Protein AF-A0A3B8UFY0-F1 (afdb_monomer_lite)

Secondary structure (DSSP, 8-state):
--GGGGGPPPPPPPSS--SSTT-S--EEEE-TT-HHHHHHHHHHHGGGT---EEEE---GGG--HHHHHHHSPB--TT---SS--EEESS---STT---EE--GGGTT-B-EETT--HHHHHHHHHHHHHHHHHH--

pLDDT: mean 86.73, std 9.83, range [47.34, 96.75]

Structure (mmCIF, N/CA/C/O backbone):
data_AF-A0A3B8UFY0-F1
#
_entry.id   AF-A0A3B8UFY0-F1
#
loop_
_atom_site.group_PDB
_atom_site.id
_atom_site.type_symbol
_atom_site.label_atom_id
_atom_site.label_alt_id
_atom_site.label_comp_id
_atom_site.label_asym_id
_atom_site.label_entity_id
_atom_site.label_seq_id
_atom_site.pdbx_PDB_ins_code
_atom_site.Cartn_x
_atom_site.Cartn_y
_atom_site.Cartn_z
_atom_site.occupancy
_atom_site.B_iso_or_equiv
_atom_site.auth_seq_id
_atom_site.auth_comp_id
_atom_site.auth_asym_id
_atom_site.auth_atom_id
_atom_site.pdbx_PDB_model_num
ATOM 1 N N . MET A 1 1 ? 0.023 -19.826 -1.818 1.00 47.34 1 MET A N 1
ATOM 2 C CA . MET A 1 1 ? 0.290 -18.504 -1.227 1.00 47.34 1 MET A CA 1
ATOM 3 C C . MET A 1 1 ? 1.009 -17.692 -2.273 1.00 47.34 1 MET A C 1
ATOM 5 O O . MET A 1 1 ? 2.039 -18.138 -2.777 1.00 47.34 1 MET A O 1
ATOM 9 N N . SER A 1 2 ? 0.388 -16.599 -2.696 1.00 60.53 2 SER A N 1
ATOM 10 C CA . SER A 1 2 ? 0.982 -15.662 -3.647 1.00 60.53 2 SER A CA 1
ATOM 11 C C . SER A 1 2 ? 2.283 -15.089 -3.063 1.00 60.53 2 SER A C 1
ATOM 13 O O . SER A 1 2 ? 2.359 -14.872 -1.855 1.00 60.53 2 SER A O 1
ATOM 15 N N . ASN A 1 3 ? 3.307 -14.813 -3.882 1.00 80.94 3 ASN A N 1
ATOM 16 C CA . ASN A 1 3 ? 4.534 -14.157 -3.393 1.00 80.94 3 ASN A CA 1
ATOM 17 C C . ASN A 1 3 ? 4.236 -12.803 -2.722 1.00 80.94 3 ASN A C 1
ATOM 19 O O . ASN A 1 3 ? 4.959 -12.407 -1.813 1.00 80.94 3 ASN A O 1
ATOM 23 N N . ILE A 1 4 ? 3.139 -12.136 -3.103 1.00 88.31 4 ILE A N 1
ATOM 24 C CA . ILE A 1 4 ? 2.771 -10.816 -2.582 1.00 88.31 4 ILE A CA 1
ATOM 25 C C . ILE A 1 4 ? 2.422 -10.823 -1.085 1.00 88.31 4 ILE A C 1
ATOM 27 O O . ILE A 1 4 ? 2.725 -9.858 -0.388 1.00 88.31 4 ILE A O 1
ATOM 31 N N . GLU A 1 5 ? 1.848 -11.918 -0.572 1.00 90.00 5 GLU A N 1
ATOM 32 C CA . GLU A 1 5 ? 1.394 -12.039 0.825 1.00 90.00 5 GLU A CA 1
ATOM 33 C C . GLU A 1 5 ? 2.563 -11.916 1.815 1.00 90.00 5 GLU A C 1
ATOM 35 O O . GLU A 1 5 ? 2.394 -11.455 2.941 1.00 90.00 5 GLU A O 1
ATOM 40 N N . ARG A 1 6 ? 3.783 -12.268 1.383 1.00 91.81 6 ARG A N 1
ATOM 41 C CA . ARG A 1 6 ? 5.011 -12.132 2.186 1.00 91.81 6 ARG A CA 1
ATOM 42 C C . ARG A 1 6 ? 5.368 -10.679 2.490 1.00 91.81 6 ARG A C 1
ATOM 44 O O . ARG A 1 6 ? 6.113 -10.426 3.433 1.00 91.81 6 ARG A O 1
ATOM 51 N N . HIS A 1 7 ? 4.843 -9.745 1.703 1.00 92.88 7 HIS A N 1
ATOM 52 C CA . HIS A 1 7 ? 5.048 -8.311 1.881 1.00 92.88 7 HIS A CA 1
ATOM 53 C C . HIS A 1 7 ? 3.903 -7.649 2.649 1.00 92.88 7 HIS A C 1
ATOM 55 O O . HIS A 1 7 ? 3.915 -6.430 2.825 1.00 92.88 7 HIS A O 1
ATOM 61 N N . PHE A 1 8 ? 2.911 -8.421 3.105 1.00 93.94 8 PHE A N 1
ATOM 62 C CA . PHE A 1 8 ? 1.859 -7.888 3.957 1.00 93.94 8 PHE A CA 1
ATOM 63 C C . PHE A 1 8 ? 2.393 -7.668 5.364 1.00 93.94 8 PHE A C 1
ATOM 65 O O . PHE A 1 8 ? 3.134 -8.481 5.925 1.00 93.94 8 PHE A O 1
ATOM 72 N N . LYS A 1 9 ? 1.996 -6.546 5.956 1.00 92.44 9 LYS A N 1
ATOM 73 C CA . LYS A 1 9 ? 2.338 -6.235 7.336 1.00 92.44 9 LYS A CA 1
ATOM 74 C C . LYS A 1 9 ? 1.261 -6.816 8.235 1.00 92.44 9 LYS A C 1
ATOM 76 O O . LYS A 1 9 ? 0.089 -6.482 8.094 1.00 92.44 9 LYS A O 1
ATOM 81 N N . LYS A 1 10 ? 1.666 -7.673 9.169 1.00 87.81 10 LYS A N 1
ATOM 82 C CA . LYS A 1 10 ? 0.748 -8.189 10.185 1.00 87.81 10 LYS A CA 1
ATOM 83 C C . LYS A 1 10 ? 0.296 -7.054 11.088 1.00 87.81 10 LYS A C 1
ATOM 85 O O . LYS A 1 10 ? 1.113 -6.226 11.497 1.00 87.81 10 LYS A O 1
ATOM 90 N N . ILE A 1 11 ? -0.992 -7.044 11.396 1.00 83.19 11 ILE A N 1
ATOM 91 C CA . ILE A 1 11 ? -1.573 -6.082 12.319 1.00 83.19 11 ILE A CA 1
ATOM 92 C C . ILE A 1 11 ? -1.609 -6.735 13.694 1.00 83.19 11 ILE A C 1
ATOM 94 O O . ILE A 1 11 ? -1.922 -7.917 13.839 1.00 83.19 11 ILE A O 1
ATOM 98 N N . GLU A 1 12 ? -1.212 -5.989 14.720 1.00 75.62 12 GLU A N 1
ATOM 99 C CA . GLU A 1 12 ? -1.416 -6.452 16.086 1.00 75.62 12 GLU A CA 1
ATOM 100 C C . GLU A 1 12 ? -2.921 -6.542 16.344 1.00 75.62 12 GLU A C 1
ATOM 102 O O . GLU A 1 12 ? -3.662 -5.598 16.049 1.00 75.62 12 GLU A O 1
ATOM 107 N N . LYS A 1 13 ? -3.368 -7.696 16.857 1.00 68.62 13 LYS A N 1
ATOM 108 C CA . LYS A 1 13 ? -4.791 -7.971 17.069 1.00 68.62 13 LYS A CA 1
ATOM 109 C C . LYS A 1 13 ? -5.421 -6.895 17.946 1.00 68.62 13 LYS A C 1
ATOM 111 O O . LYS A 1 13 ? -4.934 -6.606 19.043 1.00 68.62 13 LYS A O 1
ATOM 116 N N . GLN A 1 14 ? -6.543 -6.358 17.478 1.00 64.50 14 GLN A N 1
ATOM 117 C CA . GLN A 1 14 ? -7.388 -5.485 18.275 1.00 64.50 14 GLN A CA 1
ATOM 118 C C . GLN A 1 14 ? -7.941 -6.250 19.485 1.00 64.50 14 GLN A C 1
ATOM 120 O O . GLN A 1 14 ? -8.261 -7.437 19.404 1.00 64.50 14 GLN A O 1
ATOM 125 N N . LYS A 1 15 ? -8.070 -5.556 20.619 1.00 60.44 15 LYS A N 1
ATOM 126 C CA . LYS A 1 15 ? -8.787 -6.076 21.793 1.00 60.44 15 LYS A CA 1
ATOM 127 C C . LYS A 1 15 ? -10.282 -5.741 21.771 1.00 60.44 15 LYS A C 1
ATOM 129 O O . LYS A 1 15 ? -11.036 -6.376 22.498 1.00 60.44 15 LYS A O 1
ATOM 134 N N . GLU A 1 16 ? -10.710 -4.769 20.963 1.00 67.94 16 GLU A N 1
ATOM 135 C CA . GLU A 1 16 ? -12.057 -4.187 21.017 1.00 67.94 16 GLU A CA 1
ATOM 136 C C . GLU A 1 16 ? -12.651 -4.033 19.613 1.00 67.94 16 GLU A C 1
ATOM 138 O O . GLU A 1 16 ? -11.958 -3.588 18.703 1.00 67.94 16 GLU A O 1
ATOM 143 N N . ARG A 1 17 ? -13.928 -4.407 19.448 1.00 72.25 17 ARG A N 1
ATOM 144 C CA . ARG A 1 17 ? -14.685 -4.269 18.192 1.00 72.25 17 ARG A CA 1
ATOM 145 C C . ARG A 1 17 ? -15.259 -2.860 18.039 1.00 72.25 17 ARG A C 1
ATOM 147 O O . ARG A 1 17 ? -15.482 -2.163 19.028 1.00 72.25 17 ARG A O 1
ATOM 154 N N . SER A 1 18 ? -15.552 -2.475 16.798 1.00 80.88 18 SER A N 1
ATOM 155 C CA . SER A 1 18 ? -16.271 -1.235 16.492 1.00 80.88 18 SER A CA 1
ATOM 156 C C . SER A 1 18 ? -17.642 -1.180 17.185 1.00 80.88 18 SER A C 1
ATOM 158 O O . SER A 1 18 ? -18.346 -2.181 17.316 1.00 80.88 18 SER A O 1
ATOM 160 N N . THR A 1 19 ? -18.027 0.021 17.621 1.00 82.56 19 THR A N 1
ATOM 161 C CA . THR A 1 19 ? -19.333 0.321 18.229 1.00 82.56 19 THR A CA 1
ATOM 162 C C . THR A 1 19 ? -20.401 0.691 17.193 1.00 82.56 19 THR A C 1
ATOM 164 O O . THR A 1 19 ? -21.568 0.860 17.547 1.00 82.56 19 THR A O 1
ATOM 167 N N . ILE A 1 20 ? -20.025 0.820 15.914 1.00 88.44 20 ILE A N 1
ATOM 168 C CA . ILE A 1 20 ? -20.928 1.202 14.824 1.00 88.44 20 ILE A CA 1
ATOM 169 C C . ILE A 1 20 ? -21.633 -0.045 14.261 1.00 88.44 20 ILE A C 1
ATOM 171 O O . ILE A 1 20 ? -20.951 -0.981 13.839 1.00 88.44 20 ILE A O 1
ATOM 175 N N . PRO A 1 21 ? -22.980 -0.069 14.184 1.00 89.62 21 PRO A N 1
ATOM 176 C CA . PRO A 1 21 ? -23.715 -1.190 13.600 1.00 89.62 21 PRO A CA 1
ATOM 177 C C . PRO A 1 21 ? -23.296 -1.486 12.154 1.00 89.62 21 PRO A C 1
ATOM 179 O O . PRO A 1 21 ? -23.287 -0.592 11.310 1.00 89.62 21 PRO A O 1
ATOM 182 N N . GLY A 1 22 ? -22.989 -2.753 11.864 1.00 89.81 22 GLY A N 1
ATOM 183 C CA . GLY A 1 22 ? -22.588 -3.206 10.526 1.00 89.81 22 GLY A CA 1
ATOM 184 C C . GLY A 1 22 ? -21.141 -2.882 10.139 1.00 89.81 22 GLY A C 1
ATOM 185 O O . GLY A 1 22 ? -20.771 -3.086 8.988 1.00 89.81 22 GLY A O 1
ATOM 186 N N . VAL A 1 23 ? -20.331 -2.382 11.075 1.00 89.12 23 VAL A N 1
ATOM 187 C CA . VAL A 1 23 ? -18.896 -2.152 10.884 1.00 89.12 23 VAL A CA 1
ATOM 188 C C . VAL A 1 23 ? -18.146 -2.984 11.911 1.00 89.12 23 VAL A C 1
ATOM 190 O O . VAL A 1 23 ? -18.290 -2.735 13.105 1.00 89.12 23 VAL A O 1
ATOM 193 N N . ASP A 1 24 ? -17.332 -3.936 11.461 1.00 85.56 24 ASP A N 1
ATOM 194 C CA . ASP A 1 24 ? -16.554 -4.802 12.356 1.00 85.56 24 ASP A CA 1
ATOM 195 C C . ASP A 1 24 ? -15.314 -4.086 12.910 1.00 85.56 24 ASP A C 1
ATOM 197 O O . ASP A 1 24 ? -15.054 -4.101 14.117 1.00 85.56 24 ASP A O 1
ATOM 201 N N . CYS A 1 25 ? -14.583 -3.393 12.031 1.00 87.12 25 CYS A N 1
ATOM 202 C CA . CYS A 1 25 ? -13.363 -2.665 12.359 1.00 87.12 25 CYS A CA 1
ATOM 203 C C . CYS A 1 25 ? -13.221 -1.394 11.504 1.00 87.12 25 CYS A C 1
ATOM 205 O O . CYS A 1 25 ? -13.713 -1.314 10.378 1.00 87.12 25 CYS A O 1
ATOM 207 N N . ILE A 1 26 ? -12.522 -0.395 12.044 1.00 90.56 26 ILE A N 1
ATOM 208 C CA . ILE A 1 26 ? -12.143 0.835 11.344 1.00 90.56 26 ILE A CA 1
ATOM 209 C C . ILE A 1 26 ? -10.622 0.929 11.385 1.00 90.56 26 ILE A C 1
ATOM 211 O O . ILE A 1 26 ? -10.053 1.122 12.457 1.00 90.56 26 ILE A O 1
ATOM 215 N N . TYR A 1 27 ? -9.964 0.837 10.231 1.00 92.19 27 TYR A N 1
ATOM 216 C CA . TYR A 1 27 ? -8.511 0.984 10.135 1.00 92.19 27 TYR A CA 1
ATOM 217 C C . TYR A 1 27 ? -8.122 2.432 9.846 1.00 92.19 27 TYR A C 1
ATOM 219 O O . TYR A 1 27 ? -8.627 3.054 8.912 1.00 92.19 27 TYR A O 1
ATOM 227 N N . LEU A 1 28 ? -7.161 2.951 10.608 1.00 93.38 28 LEU A N 1
ATOM 228 C CA . LEU A 1 28 ? -6.483 4.207 10.313 1.00 93.38 28 LEU A CA 1
ATOM 229 C C . LEU A 1 28 ? -5.092 3.903 9.754 1.00 93.38 28 LEU A C 1
ATOM 231 O O . LEU A 1 28 ? -4.132 3.707 10.503 1.00 93.38 28 LEU A O 1
ATOM 235 N N . ILE A 1 29 ? -5.008 3.853 8.424 1.00 94.50 29 ILE A N 1
ATOM 236 C CA . ILE A 1 29 ? -3.765 3.645 7.674 1.00 94.50 29 ILE A CA 1
ATOM 237 C C . ILE A 1 29 ? -3.002 4.969 7.625 1.00 94.50 29 ILE A C 1
ATOM 239 O O . ILE A 1 29 ? -3.443 5.922 6.983 1.00 94.50 29 ILE A O 1
ATOM 243 N N . ASN A 1 30 ? -1.844 5.037 8.278 1.00 92.75 30 ASN A N 1
ATOM 244 C CA . ASN A 1 30 ? -0.988 6.221 8.235 1.00 92.75 30 ASN A CA 1
ATOM 245 C C . ASN A 1 30 ? 0.492 5.845 8.248 1.00 92.75 30 ASN A C 1
ATOM 247 O O . ASN A 1 30 ? 0.885 4.845 8.845 1.00 92.75 30 ASN A O 1
ATOM 251 N N . LEU A 1 31 ? 1.317 6.674 7.613 1.00 89.50 31 LEU A N 1
ATOM 252 C CA . LEU A 1 31 ? 2.767 6.520 7.642 1.00 89.50 31 LEU A CA 1
ATOM 253 C C . LEU A 1 31 ? 3.324 6.934 9.009 1.00 89.50 31 LEU A C 1
ATOM 255 O O . LEU A 1 31 ? 2.929 7.963 9.558 1.00 89.50 31 LEU A O 1
ATOM 259 N N . ASP A 1 32 ? 4.275 6.163 9.539 1.00 91.31 32 ASP A N 1
ATOM 260 C CA . ASP A 1 32 ? 4.942 6.481 10.813 1.00 91.31 32 ASP A CA 1
ATOM 261 C C . ASP A 1 32 ? 5.661 7.843 10.762 1.00 91.31 32 ASP A C 1
ATOM 263 O O . ASP A 1 32 ? 5.707 8.566 11.752 1.00 91.31 32 ASP A O 1
ATOM 267 N N . GLU A 1 33 ? 6.137 8.230 9.578 1.00 88.88 33 GLU A N 1
ATOM 268 C CA . GLU A 1 33 ? 6.786 9.515 9.282 1.00 88.88 33 GLU A CA 1
ATOM 269 C C . GLU A 1 33 ? 5.832 10.727 9.239 1.00 88.88 33 GLU A C 1
ATOM 271 O O . GLU A 1 33 ? 6.294 11.851 9.059 1.00 88.88 33 GLU A O 1
ATOM 276 N N . ARG A 1 34 ? 4.514 10.534 9.412 1.00 91.56 34 ARG A N 1
ATOM 277 C CA . ARG A 1 34 ? 3.514 11.623 9.461 1.00 91.56 34 ARG A CA 1
ATOM 278 C C . ARG A 1 34 ? 2.707 11.608 10.769 1.00 91.56 34 ARG A C 1
ATOM 280 O O . ARG A 1 34 ? 1.482 11.416 10.729 1.00 91.56 34 ARG A O 1
ATOM 287 N N . PRO A 1 35 ? 3.356 11.738 11.943 1.00 94.12 35 PRO A N 1
ATOM 288 C CA . PRO A 1 35 ? 2.689 11.644 13.244 1.00 94.12 35 PRO A CA 1
ATOM 289 C C . PRO A 1 35 ? 1.642 12.745 13.471 1.00 94.12 35 PRO A C 1
ATOM 291 O O . PRO A 1 35 ? 0.644 12.520 14.153 1.00 94.12 35 PRO A O 1
ATOM 294 N N . GLU A 1 36 ? 1.813 13.914 12.859 1.00 96.75 36 GLU A N 1
ATOM 295 C CA . GLU A 1 36 ? 0.860 15.021 12.911 1.00 96.75 36 GLU A CA 1
ATOM 296 C C . GLU A 1 36 ? -0.465 14.679 12.217 1.00 96.75 36 GLU A C 1
ATOM 298 O O . GLU A 1 36 ? -1.535 15.043 12.703 1.00 96.75 36 GLU A O 1
ATOM 303 N N . LYS A 1 37 ? -0.422 13.924 11.109 1.00 94.81 37 LYS A N 1
ATOM 304 C CA . LYS A 1 37 ? -1.638 13.463 10.419 1.00 94.81 37 LYS A CA 1
ATOM 305 C C . LYS A 1 37 ? -2.397 12.452 11.264 1.00 94.81 37 LYS A C 1
ATOM 307 O O . LYS A 1 37 ? -3.614 12.556 11.363 1.00 94.81 37 LYS A O 1
ATOM 312 N N . LEU A 1 38 ? -1.677 11.539 11.917 1.00 94.69 38 LEU A N 1
ATOM 313 C CA . LEU A 1 38 ? -2.266 10.594 12.862 1.00 94.69 38 LEU A CA 1
ATOM 314 C C . LEU A 1 38 ? -2.988 11.323 13.999 1.00 94.69 38 LEU A C 1
ATOM 316 O O . LEU A 1 38 ? -4.150 11.022 14.263 1.00 94.69 38 LEU A O 1
ATOM 320 N N . ALA A 1 39 ? -2.319 12.284 14.643 1.00 95.31 39 ALA A N 1
ATOM 321 C CA . ALA A 1 39 ? -2.898 13.051 15.743 1.00 95.31 39 ALA A CA 1
ATOM 322 C C . ALA A 1 39 ? -4.183 13.775 15.312 1.00 95.31 39 ALA A C 1
ATOM 324 O O . ALA A 1 39 ? -5.221 13.611 15.951 1.00 95.31 39 ALA A O 1
ATOM 325 N N . ASN A 1 40 ? -4.139 14.474 14.174 1.00 96.75 40 ASN A N 1
ATOM 326 C CA . ASN A 1 40 ? -5.297 15.187 13.635 1.00 96.75 40 ASN A CA 1
ATOM 327 C C . ASN A 1 40 ? -6.462 14.239 13.302 1.00 96.75 40 ASN A C 1
ATOM 329 O O . ASN A 1 40 ? -7.613 14.553 13.594 1.00 96.75 40 ASN A O 1
ATOM 333 N N . SER A 1 41 ? -6.188 13.070 12.713 1.00 95.62 41 SER A N 1
ATOM 334 C CA . SER A 1 41 ? -7.228 12.078 12.417 1.00 95.62 41 SER A CA 1
ATOM 335 C C . SER A 1 41 ? -7.883 11.530 13.686 1.00 95.62 41 SER A C 1
ATOM 337 O O . SER A 1 41 ? -9.103 11.398 13.731 1.00 95.62 41 SER A O 1
ATOM 339 N N . LEU A 1 42 ? -7.105 11.246 14.735 1.00 94.62 42 LEU A N 1
ATOM 340 C CA . LEU A 1 42 ? -7.649 10.782 16.016 1.00 94.62 42 LEU A CA 1
ATOM 341 C C . LEU A 1 42 ? -8.496 11.863 16.701 1.00 94.62 42 LEU A C 1
ATOM 343 O O . LEU A 1 42 ? -9.564 11.560 17.232 1.00 94.62 42 LEU A O 1
ATOM 347 N N . GLU A 1 43 ? -8.061 13.124 16.651 1.00 96.69 43 GLU A N 1
ATOM 348 C CA . GLU A 1 43 ? -8.827 14.256 17.182 1.00 96.69 43 GLU A CA 1
ATOM 349 C C . GLU A 1 43 ? -10.180 14.411 16.473 1.00 96.69 43 GLU A C 1
ATOM 351 O O . GLU A 1 43 ? -11.197 14.612 17.133 1.00 96.69 43 GLU A O 1
ATOM 356 N N . GLN A 1 44 ? -10.217 14.235 15.149 1.00 95.88 44 GLN A N 1
ATOM 357 C CA . GLN A 1 44 ? -11.447 14.318 14.355 1.00 95.88 44 GLN A CA 1
ATOM 358 C C . GLN A 1 44 ? -12.418 13.155 14.597 1.00 95.88 44 GLN A C 1
ATOM 360 O O . GLN A 1 44 ? -13.627 13.337 14.473 1.00 95.88 44 GLN A O 1
ATOM 365 N N . LEU A 1 45 ? -11.916 11.967 14.943 1.00 93.25 45 LEU A N 1
ATOM 366 C CA . LEU A 1 45 ? -12.743 10.782 15.205 1.00 93.25 45 LEU A CA 1
ATOM 367 C C . LEU A 1 45 ? -13.306 10.749 16.633 1.00 93.25 45 LEU A C 1
ATOM 369 O O . LEU A 1 45 ? -14.378 10.185 16.866 1.00 93.25 45 LEU A O 1
ATOM 373 N N . LYS A 1 46 ? -12.624 11.402 17.582 1.00 92.81 46 LYS A N 1
ATOM 374 C CA . LYS A 1 46 ? -12.984 11.416 19.007 1.00 92.81 46 LYS A CA 1
ATOM 375 C C . LYS A 1 46 ? -14.437 11.839 19.297 1.00 92.81 46 LYS A C 1
ATOM 377 O O . LYS A 1 46 ? -15.068 11.153 20.102 1.00 92.81 46 LYS A O 1
ATOM 382 N N . PRO A 1 47 ? -15.016 12.891 18.676 1.00 94.81 47 PRO A N 1
ATOM 383 C CA . PRO A 1 47 ? -16.404 13.293 18.933 1.00 94.81 47 PRO A CA 1
ATOM 384 C C . PRO A 1 47 ? -17.442 12.222 18.581 1.00 94.81 47 PRO A C 1
ATOM 386 O O . PRO A 1 47 ? -18.549 12.251 19.109 1.00 94.81 47 PRO A O 1
ATOM 389 N N . PHE A 1 48 ? -17.086 11.273 17.713 1.00 91.00 48 PHE A N 1
ATOM 390 C CA . PHE A 1 48 ? -17.959 10.183 17.281 1.00 91.00 48 PHE A CA 1
ATOM 391 C C . PHE A 1 48 ? -17.782 8.906 18.116 1.00 91.00 48 PHE A C 1
ATOM 393 O O . PHE A 1 48 ? -18.413 7.896 17.818 1.00 91.00 48 PHE A O 1
ATOM 400 N N . GLY A 1 49 ? -16.913 8.919 19.136 1.00 89.62 49 GLY A N 1
ATOM 401 C CA . GLY A 1 49 ? -16.594 7.724 19.924 1.00 89.62 49 GLY A CA 1
ATOM 402 C C . GLY A 1 49 ? -15.910 6.623 19.107 1.00 89.62 49 GLY A C 1
ATOM 403 O O . GLY A 1 49 ? -15.971 5.455 19.483 1.00 89.62 49 GLY A O 1
ATOM 404 N N . ILE A 1 50 ? -15.289 6.983 17.977 1.00 89.94 50 ILE A N 1
ATOM 405 C CA . ILE A 1 50 ? -14.604 6.046 17.087 1.00 89.94 50 ILE A CA 1
ATOM 406 C C . ILE A 1 50 ? -13.153 5.893 17.538 1.00 89.94 50 ILE A C 1
ATOM 408 O O . ILE A 1 50 ? -12.375 6.848 17.490 1.00 89.94 50 ILE A O 1
ATOM 412 N N . THR A 1 51 ? -12.777 4.668 17.899 1.00 89.81 51 THR A N 1
ATOM 413 C CA . THR A 1 51 ? -11.393 4.284 18.199 1.00 89.81 51 THR A CA 1
ATOM 414 C C . THR A 1 51 ? -10.875 3.394 17.069 1.00 89.81 51 THR A C 1
ATOM 416 O O . THR A 1 51 ? -11.137 2.189 17.077 1.00 89.81 51 THR A O 1
ATOM 419 N N . PRO A 1 52 ? -10.182 3.951 16.059 1.00 90.94 52 PRO A N 1
ATOM 420 C CA . PRO A 1 52 ? -9.717 3.156 14.932 1.00 90.94 52 PRO A CA 1
ATOM 421 C C . PRO A 1 52 ? -8.508 2.287 15.311 1.00 90.94 52 PRO A C 1
ATOM 423 O O . PRO A 1 52 ? -7.679 2.664 16.144 1.00 90.94 52 PRO A O 1
ATOM 426 N N . GLN A 1 53 ? -8.347 1.153 14.632 1.00 90.62 53 GLN A N 1
ATOM 427 C CA . GLN A 1 53 ? -7.119 0.370 14.652 1.00 90.62 53 GLN A CA 1
ATOM 428 C C . GLN A 1 53 ? -6.054 1.092 13.832 1.00 90.62 53 GLN A C 1
ATOM 430 O 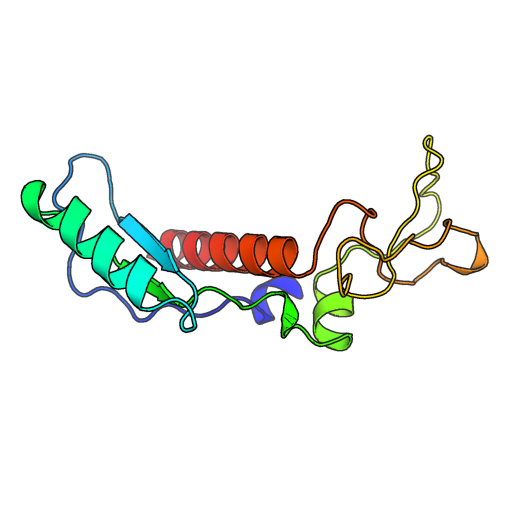O . GLN A 1 53 ? -6.164 1.230 12.612 1.00 90.62 53 GLN A O 1
ATOM 435 N N . ARG A 1 54 ? -5.000 1.566 14.494 1.00 90.69 54 ARG A N 1
ATOM 436 C CA . ARG A 1 54 ? -3.865 2.167 13.796 1.00 90.69 54 ARG A CA 1
ATOM 437 C C . ARG A 1 54 ? -3.139 1.094 12.989 1.00 90.69 54 ARG A C 1
ATOM 439 O O . ARG A 1 54 ? -2.616 0.142 13.562 1.00 90.69 54 ARG A O 1
ATOM 446 N N . PHE A 1 55 ? -3.021 1.311 11.684 1.00 92.81 55 PHE A N 1
ATOM 447 C CA . PHE A 1 55 ? -2.169 0.513 10.816 1.00 92.81 55 PHE A CA 1
ATOM 448 C C . PHE A 1 55 ? -0.980 1.358 10.329 1.00 92.81 55 PHE A C 1
ATOM 450 O O . PHE A 1 55 ? -1.180 2.342 9.608 1.00 92.81 55 PHE A O 1
ATOM 457 N N . PRO A 1 56 ? 0.263 1.005 10.705 1.00 92.88 56 PRO A N 1
ATOM 458 C CA . PRO A 1 56 ? 1.453 1.692 10.219 1.00 92.88 56 PRO A CA 1
ATOM 459 C C . PRO A 1 56 ? 1.708 1.324 8.752 1.00 92.88 56 PRO A C 1
ATOM 461 O O . PRO A 1 56 ? 2.220 0.237 8.460 1.00 92.88 56 PRO A O 1
ATOM 464 N N . ALA A 1 57 ? 1.345 2.238 7.852 1.00 94.94 57 ALA A N 1
ATOM 465 C CA . ALA A 1 57 ? 1.380 2.064 6.406 1.00 94.94 57 ALA A CA 1
ATOM 466 C C . ALA A 1 57 ? 2.764 1.636 5.897 1.00 94.94 57 ALA A C 1
ATOM 468 O O . ALA A 1 57 ? 3.805 2.017 6.436 1.00 94.94 57 ALA A O 1
ATOM 469 N N . ILE A 1 58 ? 2.770 0.855 4.821 1.00 95.00 58 ILE A N 1
ATOM 470 C CA . ILE A 1 58 ? 3.989 0.427 4.138 1.00 95.00 58 ILE A CA 1
ATOM 471 C C . ILE A 1 58 ? 4.530 1.609 3.329 1.00 95.00 58 ILE A C 1
ATOM 473 O O . ILE A 1 58 ? 3.869 2.120 2.421 1.00 95.00 58 ILE A O 1
ATOM 477 N N . TYR A 1 59 ? 5.751 2.038 3.653 1.00 93.25 59 TYR A N 1
ATOM 478 C CA . TYR A 1 59 ? 6.425 3.126 2.953 1.00 93.25 59 TYR A CA 1
ATOM 479 C C . TYR A 1 59 ? 6.928 2.656 1.587 1.00 93.25 59 TYR A C 1
ATOM 481 O O . TYR A 1 59 ? 7.978 2.029 1.464 1.00 93.25 59 TYR A O 1
ATOM 489 N N . GLY A 1 60 ? 6.156 2.963 0.546 1.00 91.81 60 GLY A N 1
ATOM 490 C CA . GLY A 1 60 ? 6.406 2.472 -0.806 1.00 91.81 60 GLY A CA 1
ATOM 491 C C . GLY A 1 60 ? 7.754 2.883 -1.406 1.00 91.81 60 GLY A C 1
ATOM 492 O O . GLY A 1 60 ? 8.364 2.101 -2.127 1.00 91.81 60 GLY A O 1
ATOM 493 N N . TRP A 1 61 ? 8.266 4.067 -1.063 1.00 90.44 61 TRP A N 1
ATOM 494 C CA . TRP A 1 61 ? 9.592 4.531 -1.498 1.00 90.44 61 TRP A CA 1
ATOM 495 C C . TRP A 1 61 ? 10.754 3.803 -0.806 1.00 90.44 61 TRP A C 1
ATOM 497 O O . TRP A 1 61 ? 11.894 3.932 -1.237 1.00 90.44 61 TRP A O 1
ATOM 507 N N . GLY A 1 62 ? 10.473 3.041 0.255 1.00 90.06 62 GLY A N 1
ATOM 508 C CA . GLY A 1 62 ? 11.433 2.162 0.923 1.00 90.06 62 GLY A CA 1
ATOM 509 C C . GLY A 1 62 ? 11.433 0.725 0.394 1.00 90.06 62 GLY A C 1
ATOM 510 O O . GLY A 1 62 ? 12.138 -0.113 0.950 1.00 90.06 62 GLY A O 1
ATOM 511 N N . LEU A 1 63 ? 10.639 0.406 -0.637 1.00 90.81 63 LEU A N 1
ATOM 512 C CA . LEU A 1 63 ? 10.628 -0.929 -1.239 1.00 90.81 63 LEU A CA 1
ATOM 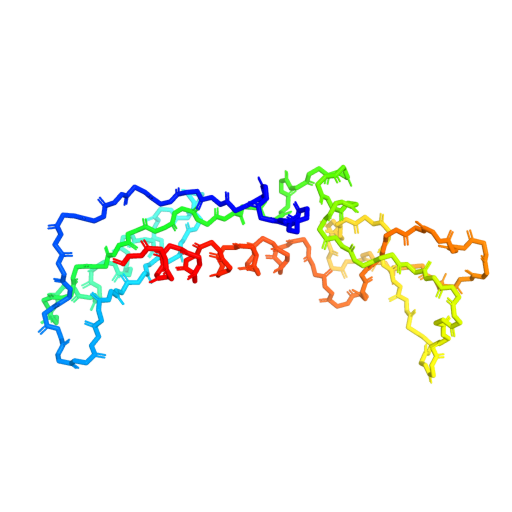513 C C . LEU A 1 63 ? 11.936 -1.191 -1.991 1.00 90.81 63 LEU A C 1
ATOM 515 O O . LEU A 1 63 ? 12.360 -0.385 -2.819 1.00 90.81 63 LEU A O 1
ATOM 519 N N . THR A 1 64 ? 12.548 -2.348 -1.738 1.00 92.19 64 THR A N 1
ATOM 520 C CA . THR A 1 64 ? 13.731 -2.781 -2.487 1.00 92.19 64 THR A CA 1
ATOM 521 C C . THR A 1 64 ? 13.353 -3.245 -3.895 1.00 92.19 64 THR A C 1
ATOM 523 O O . THR A 1 64 ? 12.187 -3.532 -4.191 1.00 92.19 64 THR A O 1
ATOM 526 N N . GLN A 1 65 ? 14.348 -3.354 -4.777 1.00 91.38 65 GLN A N 1
ATOM 527 C CA . GLN A 1 65 ? 14.133 -3.871 -6.127 1.00 91.38 65 GLN A CA 1
ATOM 528 C C . GLN A 1 65 ? 13.675 -5.339 -6.107 1.00 91.38 65 GLN A C 1
ATOM 530 O O . GLN A 1 65 ? 12.864 -5.741 -6.938 1.00 91.38 65 GLN A O 1
ATOM 535 N N . GLU A 1 66 ? 14.157 -6.136 -5.153 1.00 92.44 66 GLU A N 1
ATOM 536 C CA . GLU A 1 66 ? 13.743 -7.527 -4.956 1.00 92.44 66 GLU A CA 1
ATOM 537 C C . GLU A 1 66 ? 12.257 -7.594 -4.604 1.00 92.44 66 GLU A C 1
ATOM 539 O O . GLU A 1 66 ? 11.507 -8.278 -5.296 1.00 92.44 66 GLU A O 1
ATOM 544 N N . ALA A 1 67 ? 11.815 -6.805 -3.618 1.00 92.31 67 ALA A N 1
ATOM 545 C CA . ALA A 1 67 ? 10.406 -6.735 -3.244 1.00 92.31 67 ALA A CA 1
ATOM 546 C C . ALA A 1 67 ? 9.535 -6.272 -4.421 1.00 92.31 67 ALA A C 1
ATOM 548 O O . ALA A 1 67 ? 8.498 -6.869 -4.696 1.00 92.31 67 ALA A O 1
ATOM 549 N N . PHE A 1 68 ? 9.975 -5.258 -5.175 1.00 92.88 68 PHE A N 1
ATOM 550 C CA . PHE A 1 68 ? 9.289 -4.833 -6.398 1.00 92.88 68 PHE A CA 1
ATOM 551 C C . PHE A 1 68 ? 9.159 -5.973 -7.417 1.00 92.88 68 PHE A C 1
ATOM 553 O O . PHE A 1 68 ? 8.081 -6.179 -7.976 1.00 92.88 68 PHE A O 1
ATOM 560 N N . ASN A 1 69 ? 10.229 -6.740 -7.638 1.00 92.56 69 ASN A N 1
ATOM 561 C CA . ASN A 1 69 ? 10.229 -7.866 -8.568 1.00 92.56 69 ASN A CA 1
ATOM 562 C C . ASN A 1 69 ? 9.304 -9.011 -8.119 1.00 92.56 69 ASN A C 1
ATOM 564 O O . ASN A 1 69 ? 8.783 -9.724 -8.979 1.00 92.56 69 ASN A O 1
ATOM 568 N N . GLU A 1 70 ? 9.107 -9.188 -6.810 1.00 92.12 70 GLU A N 1
ATOM 569 C CA . GLU A 1 70 ? 8.236 -10.213 -6.220 1.00 92.12 70 GLU A CA 1
ATOM 570 C C . GLU A 1 70 ? 6.747 -9.843 -6.262 1.00 92.12 70 GLU A C 1
ATOM 572 O O . GLU A 1 70 ? 5.914 -10.730 -6.468 1.00 92.12 70 GLU A O 1
ATOM 577 N N . ILE A 1 71 ? 6.409 -8.558 -6.097 1.00 90.81 71 ILE A N 1
ATOM 578 C CA . ILE A 1 71 ? 5.014 -8.080 -6.077 1.00 90.81 71 ILE A CA 1
ATOM 579 C C . ILE A 1 71 ? 4.499 -7.631 -7.448 1.00 90.81 71 ILE A C 1
ATOM 581 O O . ILE A 1 71 ? 3.290 -7.619 -7.679 1.00 90.81 71 ILE A O 1
ATOM 585 N N . GLY A 1 72 ? 5.391 -7.192 -8.336 1.00 87.38 72 GLY A N 1
ATOM 586 C CA . GLY A 1 72 ? 5.015 -6.603 -9.613 1.00 87.38 72 GLY A CA 1
ATOM 587 C C . GLY A 1 72 ? 4.714 -7.640 -10.695 1.00 87.38 72 GLY A C 1
ATOM 588 O O . GLY A 1 72 ? 5.097 -8.808 -10.623 1.00 87.38 72 GLY A O 1
ATOM 589 N N . MET A 1 73 ? 4.043 -7.190 -11.754 1.00 87.56 73 MET A N 1
ATOM 590 C CA . MET A 1 73 ? 3.722 -8.035 -12.900 1.00 87.56 73 MET A CA 1
ATOM 591 C C . MET A 1 73 ? 4.937 -8.192 -13.820 1.00 8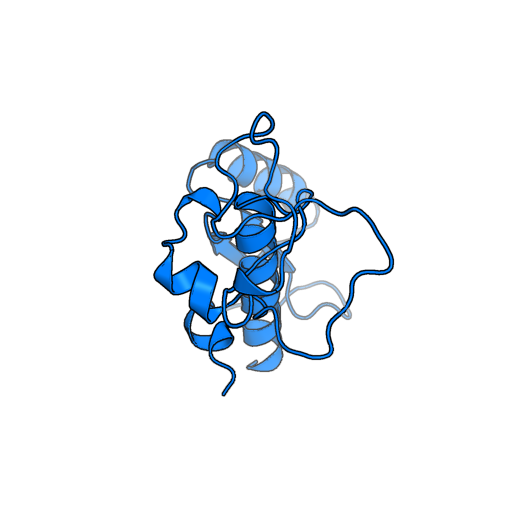7.56 73 MET A C 1
ATOM 593 O O . MET A 1 73 ? 5.574 -7.208 -14.203 1.00 87.56 73 MET A O 1
ATOM 597 N N . LYS A 1 74 ? 5.232 -9.433 -14.219 1.00 91.31 74 LYS A N 1
ATOM 598 C CA . LYS A 1 74 ? 6.234 -9.715 -15.251 1.00 91.31 74 LYS A CA 1
ATOM 599 C C . LYS A 1 74 ? 5.659 -9.454 -16.634 1.00 91.31 74 LYS A C 1
ATOM 601 O O . LYS A 1 74 ? 4.586 -9.954 -16.962 1.00 91.31 74 LYS A O 1
ATOM 606 N N . PHE A 1 75 ? 6.412 -8.740 -17.458 1.00 90.19 75 PHE A N 1
ATOM 607 C CA . PHE A 1 75 ? 6.111 -8.599 -18.873 1.00 90.19 75 PHE A CA 1
ATOM 608 C C . PHE A 1 75 ? 6.445 -9.907 -19.598 1.00 90.19 75 PHE A C 1
ATOM 610 O O . PHE A 1 75 ? 7.606 -10.311 -19.637 1.00 90.19 75 PHE A O 1
ATOM 617 N N . LEU A 1 76 ? 5.445 -10.601 -20.143 1.00 90.94 76 LEU A N 1
ATOM 618 C CA . LEU A 1 76 ? 5.602 -11.932 -20.746 1.00 90.94 76 LEU A CA 1
ATOM 619 C C . LEU A 1 76 ? 4.918 -12.004 -22.116 1.00 90.94 76 LEU A C 1
ATOM 621 O O . LEU A 1 76 ? 3.905 -11.344 -22.307 1.00 90.94 76 LEU A O 1
ATOM 625 N N . PRO A 1 77 ? 5.380 -12.835 -23.064 1.00 89.00 77 PRO A N 1
ATOM 626 C CA . PRO A 1 77 ? 4.619 -13.107 -24.282 1.00 89.00 77 PRO A CA 1
ATOM 627 C C . PRO A 1 77 ? 3.262 -13.776 -23.970 1.00 89.00 77 PRO A C 1
ATOM 629 O O . PRO A 1 77 ? 3.191 -14.573 -23.034 1.00 89.00 77 PRO A O 1
ATOM 632 N N . PRO A 1 78 ? 2.195 -13.521 -24.748 1.00 87.38 78 PRO A N 1
ATOM 633 C CA . PRO A 1 78 ? 2.105 -12.599 -25.875 1.00 87.38 78 PRO A CA 1
ATOM 634 C C . PRO A 1 78 ? 1.595 -11.213 -25.442 1.00 87.38 78 PRO A C 1
ATOM 636 O O . PRO A 1 78 ? 0.854 -10.595 -26.199 1.00 87.38 78 PRO A O 1
ATOM 639 N N . MET A 1 79 ? 1.918 -10.733 -24.227 1.00 83.75 79 MET A N 1
ATOM 640 C CA . MET A 1 79 ? 1.549 -9.371 -23.834 1.00 83.75 79 MET A CA 1
ATOM 641 C C . MET A 1 79 ? 2.103 -8.411 -24.881 1.00 83.75 79 MET A C 1
ATOM 643 O O . MET A 1 79 ? 3.315 -8.319 -25.094 1.00 83.75 79 MET A O 1
ATOM 647 N N . ASP A 1 80 ? 1.179 -7.724 -25.523 1.00 69.44 80 ASP A N 1
ATOM 648 C CA . ASP A 1 80 ? 1.430 -6.643 -26.446 1.00 69.44 80 ASP A CA 1
ATOM 649 C C . ASP A 1 80 ? 0.638 -5.448 -25.933 1.00 69.44 80 ASP A C 1
ATOM 651 O O . ASP A 1 80 ? -0.436 -5.603 -25.336 1.00 69.44 80 ASP A O 1
ATOM 655 N N . PHE A 1 81 ? 1.187 -4.257 -26.099 1.00 65.50 81 PHE A N 1
ATOM 656 C CA . PHE A 1 81 ? 0.525 -3.058 -25.626 1.00 65.50 81 PHE A CA 1
ATOM 657 C C . PHE A 1 81 ? -0.091 -2.347 -26.817 1.00 65.50 81 PHE A C 1
ATOM 659 O O . PHE A 1 81 ? 0.597 -1.780 -27.656 1.00 65.50 81 PHE A O 1
ATOM 666 N N . ALA A 1 82 ? -1.423 -2.290 -26.822 1.00 60.38 82 ALA A N 1
ATOM 667 C CA . ALA A 1 82 ? -2.191 -1.417 -27.706 1.00 60.38 82 ALA A CA 1
ATOM 668 C C . ALA A 1 82 ? -1.908 0.088 -27.472 1.00 60.38 82 ALA A C 1
ATOM 670 O O . ALA A 1 82 ? -2.478 0.934 -28.156 1.00 60.38 82 ALA A O 1
ATOM 671 N N . PHE A 1 83 ? -1.053 0.434 -26.503 1.00 55.66 83 PHE A N 1
ATOM 672 C CA . PHE A 1 83 ? -0.733 1.797 -26.102 1.00 55.66 83 PHE A CA 1
ATOM 673 C C . PHE A 1 83 ? 0.781 2.005 -26.039 1.00 55.66 83 PHE A C 1
ATOM 675 O O . PHE A 1 83 ? 1.503 1.172 -25.495 1.00 55.66 83 PHE A O 1
ATOM 682 N N . ASP A 1 84 ? 1.234 3.161 -26.527 1.00 62.81 84 ASP A N 1
ATOM 683 C CA . ASP A 1 84 ? 2.622 3.654 -26.527 1.00 62.81 84 ASP A CA 1
ATOM 684 C C . ASP A 1 84 ? 3.082 4.067 -25.105 1.00 62.81 84 ASP A C 1
ATOM 686 O O . ASP A 1 84 ? 3.487 5.196 -24.818 1.00 62.81 84 ASP A O 1
ATOM 690 N N . GLY A 1 85 ? 2.874 3.163 -24.146 1.00 69.50 85 GLY A N 1
ATOM 691 C CA . GLY A 1 85 ? 3.028 3.404 -22.720 1.00 69.50 85 GLY A CA 1
ATOM 692 C C . GLY A 1 85 ? 4.466 3.194 -22.266 1.00 69.50 85 GLY A C 1
ATOM 693 O O . GLY A 1 85 ? 5.012 2.097 -22.367 1.00 69.50 85 GLY A O 1
ATOM 694 N N . GLN A 1 86 ? 5.070 4.237 -21.703 1.00 83.81 86 GLN A N 1
ATOM 695 C CA . GLN A 1 86 ? 6.330 4.107 -20.975 1.00 83.81 86 GLN A CA 1
ATOM 696 C C . GLN A 1 86 ? 6.087 3.386 -19.640 1.00 83.81 86 GLN A C 1
ATOM 698 O O . GLN A 1 86 ? 5.069 3.599 -18.969 1.00 83.81 86 GLN A O 1
ATOM 703 N N . VAL A 1 87 ? 7.031 2.536 -19.250 1.00 87.94 87 VAL A N 1
ATOM 704 C CA . VAL A 1 87 ? 7.004 1.742 -18.019 1.00 87.94 87 VAL A CA 1
ATOM 705 C C . VAL A 1 87 ? 8.219 2.037 -17.149 1.00 87.94 87 VAL A C 1
ATOM 707 O O . VAL A 1 87 ? 9.211 2.596 -17.610 1.00 87.94 87 VAL A O 1
ATOM 710 N N . PHE A 1 88 ? 8.167 1.604 -15.896 1.00 88.12 88 PHE A N 1
ATOM 711 C CA . PHE A 1 88 ? 9.336 1.522 -15.033 1.00 88.12 88 PHE A CA 1
ATOM 712 C C . PHE A 1 88 ? 9.647 0.071 -14.689 1.00 88.12 88 PHE A C 1
ATOM 714 O O . PHE A 1 88 ? 8.755 -0.700 -14.337 1.00 88.12 88 PHE A O 1
ATOM 721 N N . PHE A 1 89 ? 10.933 -0.273 -14.737 1.00 89.75 89 PHE A N 1
ATOM 722 C CA . PHE A 1 89 ? 11.475 -1.551 -14.255 1.00 89.75 89 PHE A CA 1
ATOM 723 C C . PHE A 1 89 ? 12.008 -1.460 -12.820 1.00 89.75 89 PHE A C 1
ATOM 725 O O . PHE A 1 89 ? 12.696 -2.356 -12.339 1.00 89.75 89 PHE A O 1
ATOM 732 N N . ARG A 1 90 ? 11.699 -0.353 -12.147 1.00 86.56 90 ARG A N 1
ATOM 733 C CA . ARG A 1 90 ? 12.043 -0.036 -10.764 1.00 86.56 90 ARG A CA 1
ATOM 734 C C . ARG A 1 90 ? 10.885 0.739 -10.137 1.00 86.56 90 ARG A C 1
ATOM 736 O O . ARG A 1 90 ? 10.081 1.306 -10.882 1.00 86.56 90 ARG A O 1
ATOM 743 N N . PRO A 1 91 ? 10.799 0.836 -8.805 1.00 80.12 91 PRO A N 1
ATOM 744 C CA . PRO A 1 91 ? 9.967 1.855 -8.183 1.00 80.12 91 PRO A CA 1
ATOM 745 C C . PRO A 1 91 ? 10.390 3.235 -8.713 1.00 80.12 91 PRO A C 1
ATOM 747 O O . PRO A 1 91 ? 11.566 3.596 -8.625 1.00 80.12 91 PRO A O 1
ATOM 750 N N . ALA A 1 92 ? 9.459 3.980 -9.318 1.00 76.12 92 ALA A N 1
ATOM 751 C CA . ALA A 1 92 ? 9.733 5.342 -9.782 1.00 76.12 92 ALA A CA 1
ATOM 752 C C . ALA A 1 92 ? 10.273 6.168 -8.607 1.00 76.12 92 ALA A C 1
ATOM 754 O O . ALA A 1 92 ? 9.738 6.016 -7.510 1.00 76.12 92 ALA A O 1
ATOM 755 N N . SER A 1 93 ? 11.315 6.984 -8.821 1.00 65.50 93 SER A N 1
ATOM 756 C CA . SER A 1 93 ? 12.005 7.750 -7.761 1.00 65.50 93 SER A CA 1
ATOM 757 C C . SER A 1 93 ? 11.484 9.179 -7.574 1.00 65.50 93 SER A C 1
ATOM 759 O O . SER A 1 93 ? 11.569 9.711 -6.472 1.00 65.50 93 SER A O 1
ATOM 761 N N . ASP A 1 94 ? 10.893 9.779 -8.607 1.00 66.62 94 ASP A N 1
ATOM 762 C CA . ASP A 1 94 ? 10.223 11.081 -8.549 1.00 66.62 94 ASP A CA 1
ATOM 763 C C . ASP A 1 94 ? 9.250 11.257 -9.737 1.00 66.62 94 ASP A C 1
ATOM 765 O O . ASP A 1 94 ? 9.059 10.347 -10.544 1.00 66.62 94 ASP A O 1
ATOM 769 N N . GLN A 1 95 ? 8.596 12.420 -9.832 1.00 60.56 95 GLN A N 1
ATOM 770 C CA . GLN A 1 95 ? 7.672 12.753 -10.929 1.00 60.56 95 GLN A CA 1
ATOM 771 C C . GLN A 1 95 ? 8.369 13.148 -12.248 1.00 60.56 95 GLN A C 1
ATOM 773 O O . GLN A 1 95 ? 7.682 13.391 -13.241 1.00 60.56 95 GLN A O 1
ATOM 778 N N . LEU A 1 96 ? 9.702 13.260 -12.271 1.00 66.75 96 LEU A N 1
ATOM 779 C CA . LEU A 1 96 ? 10.484 13.680 -13.443 1.00 66.75 96 LEU A CA 1
ATOM 780 C C . LEU A 1 96 ? 11.026 12.493 -14.249 1.00 66.75 96 LEU A C 1
ATOM 782 O O . LEU A 1 96 ? 11.470 12.667 -15.388 1.00 66.75 96 LEU A O 1
ATOM 786 N N . ASP A 1 97 ? 10.970 11.296 -13.674 1.00 75.94 97 ASP A N 1
ATOM 787 C CA . ASP A 1 97 ? 11.361 10.050 -14.311 1.00 75.94 97 ASP A CA 1
ATOM 788 C C . ASP A 1 97 ? 10.503 9.807 -15.567 1.00 75.94 97 ASP A C 1
ATOM 790 O O . ASP A 1 97 ? 9.272 9.756 -15.516 1.00 75.94 97 ASP A O 1
ATOM 794 N N . LYS A 1 98 ? 11.142 9.722 -16.74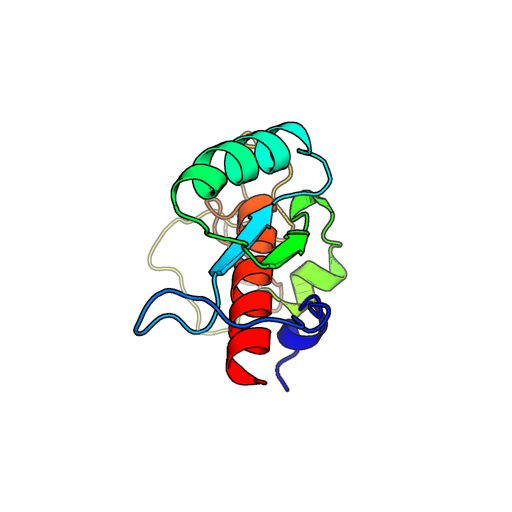0 1.00 78.44 98 LYS A N 1
ATOM 795 C CA . LYS A 1 98 ? 10.402 9.698 -18.016 1.00 78.44 98 LYS A CA 1
ATOM 796 C C . LYS A 1 98 ? 9.756 8.333 -18.286 1.00 78.44 98 LYS A C 1
ATOM 798 O O . LYS A 1 98 ? 8.661 8.295 -18.845 1.00 78.44 98 LYS A O 1
ATOM 803 N N . GLY A 1 99 ? 10.359 7.259 -17.776 1.00 84.25 99 GLY A N 1
ATOM 804 C CA . GLY A 1 99 ? 10.001 5.873 -18.073 1.00 84.25 99 GLY A CA 1
ATOM 805 C C . GLY A 1 99 ? 10.753 5.339 -19.292 1.00 84.25 99 GLY A C 1
ATOM 806 O O . GLY A 1 99 ? 11.435 6.073 -20.004 1.00 84.25 99 GLY A O 1
ATOM 807 N N . GLU A 1 100 ? 10.657 4.034 -19.514 1.00 87.69 100 GLU A N 1
ATOM 808 C CA . GLU A 1 100 ? 11.273 3.328 -20.634 1.00 87.69 100 GLU A CA 1
ATOM 809 C C . GLU A 1 100 ? 10.186 2.687 -21.505 1.00 87.69 100 GLU A C 1
ATOM 811 O O . GLU A 1 100 ? 9.214 2.152 -20.971 1.00 87.69 100 GLU A O 1
ATOM 816 N N . PRO A 1 101 ? 10.309 2.700 -22.842 1.00 86.69 101 PRO A N 1
ATOM 817 C CA . PRO A 1 101 ? 9.390 1.958 -23.694 1.00 86.69 101 PRO A CA 1
ATOM 818 C C . PRO A 1 101 ? 9.595 0.449 -23.518 1.00 86.69 101 PRO A C 1
ATOM 820 O O . PRO A 1 101 ? 10.728 -0.034 -23.404 1.00 86.69 101 PRO A O 1
ATOM 823 N N . LEU A 1 102 ? 8.500 -0.310 -23.552 1.00 86.12 102 LEU A N 1
ATOM 824 C CA . LEU A 1 102 ? 8.573 -1.766 -23.606 1.00 86.12 102 LEU A CA 1
ATOM 825 C C . LEU A 1 102 ? 9.132 -2.232 -24.950 1.00 86.12 102 LEU A C 1
ATOM 827 O O . LEU A 1 102 ? 8.836 -1.682 -26.007 1.00 86.12 102 LEU A O 1
ATOM 831 N N . LYS A 1 103 ? 9.968 -3.266 -24.898 1.00 86.88 103 LYS A N 1
ATOM 832 C CA . LYS A 1 103 ? 10.592 -3.900 -26.061 1.00 86.88 103 LYS A CA 1
ATOM 833 C C . LYS A 1 103 ? 10.578 -5.406 -25.850 1.00 86.88 103 LYS A C 1
ATOM 835 O O . LYS A 1 103 ? 10.506 -5.866 -24.714 1.00 86.88 103 LYS A O 1
ATOM 840 N N . THR A 1 104 ? 10.752 -6.183 -26.913 1.00 87.00 104 THR A N 1
ATOM 841 C CA . THR A 1 104 ? 10.896 -7.649 -26.832 1.00 87.00 104 THR A CA 1
ATOM 842 C C . THR A 1 104 ? 12.012 -8.071 -25.862 1.00 87.00 104 THR A C 1
ATOM 844 O O . THR A 1 104 ? 11.876 -9.053 -25.141 1.00 87.00 104 THR A O 1
ATOM 847 N N . SER A 1 105 ? 13.096 -7.291 -25.764 1.00 89.00 105 SER A N 1
ATOM 848 C CA . SER A 1 105 ? 14.191 -7.522 -24.806 1.00 89.00 105 SER A CA 1
ATOM 849 C C . SER A 1 105 ? 13.817 -7.283 -23.335 1.00 89.00 105 SER A C 1
ATOM 851 O O . SER A 1 105 ? 14.607 -7.584 -22.441 1.00 89.00 105 SER A O 1
ATOM 853 N N . SER A 1 106 ? 12.628 -6.742 -23.066 1.00 88.94 106 SER A N 1
ATOM 854 C CA . SER A 1 106 ? 12.097 -6.534 -21.719 1.00 88.94 106 SER A CA 1
ATOM 855 C C . SER A 1 106 ? 11.312 -7.737 -21.193 1.00 88.94 106 SER A C 1
ATOM 857 O O . SER A 1 106 ? 10.906 -7.716 -20.032 1.00 88.94 106 SER A O 1
ATOM 859 N N . TYR A 1 107 ? 11.083 -8.779 -22.003 1.00 91.00 107 TYR A N 1
ATOM 860 C CA . TYR A 1 107 ? 10.377 -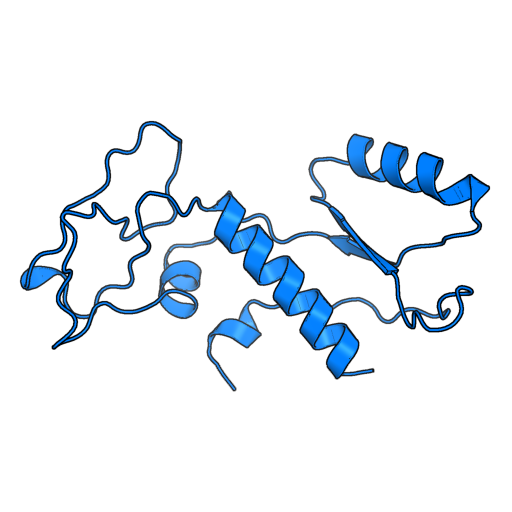9.973 -21.540 1.00 91.00 107 TYR A CA 1
ATOM 861 C C . TYR A 1 107 ? 11.060 -10.614 -20.323 1.00 91.00 107 TYR A C 1
ATOM 863 O O . TYR A 1 107 ? 12.283 -10.664 -20.211 1.00 91.00 107 TYR A O 1
ATOM 871 N N . GLY A 1 108 ? 10.240 -11.094 -19.391 1.00 91.94 108 GLY A N 1
ATOM 872 C CA . GLY A 1 108 ? 10.650 -11.662 -18.110 1.00 91.94 108 GLY A CA 1
ATOM 873 C C . GLY A 1 108 ? 10.931 -10.628 -17.016 1.00 91.94 108 GLY A C 1
ATOM 874 O O . GLY A 1 108 ? 11.000 -11.013 -15.846 1.00 91.94 108 GLY A O 1
ATOM 875 N N . LYS A 1 109 ? 11.056 -9.337 -17.355 1.00 92.69 109 LYS A N 1
ATOM 876 C CA . LYS A 1 109 ? 11.264 -8.270 -16.370 1.00 92.69 109 LYS A CA 1
ATOM 877 C C . LYS A 1 109 ? 9.949 -7.864 -15.717 1.00 92.69 109 LYS A C 1
ATOM 879 O O . LYS A 1 109 ? 8.907 -7.816 -16.369 1.00 92.69 109 LYS A O 1
ATOM 884 N N . THR A 1 110 ? 10.020 -7.530 -14.436 1.00 93.31 110 THR A N 1
ATOM 885 C CA . THR A 1 110 ? 8.907 -6.913 -13.719 1.00 93.31 110 THR A CA 1
ATOM 886 C C . THR A 1 110 ? 8.813 -5.441 -14.093 1.00 93.31 110 THR A C 1
ATOM 888 O O . THR A 1 110 ? 9.823 -4.736 -14.079 1.00 93.31 110 THR A O 1
ATOM 891 N N . CYS A 1 111 ? 7.617 -4.973 -14.439 1.00 90.75 111 CYS A N 1
ATOM 892 C CA . CYS A 1 111 ? 7.399 -3.576 -14.788 1.00 90.75 111 CYS A CA 1
ATOM 893 C C . CYS A 1 111 ? 6.050 -3.054 -14.296 1.00 90.75 111 CYS A C 1
ATOM 895 O O . CYS A 1 111 ? 5.088 -3.806 -14.141 1.00 90.75 111 CYS A O 1
ATOM 897 N N . VAL A 1 112 ? 5.974 -1.739 -14.113 1.00 89.12 112 VAL A N 1
ATOM 898 C CA . VAL A 1 112 ? 4.731 -1.016 -13.829 1.00 89.12 112 VAL A CA 1
ATOM 899 C C . VAL A 1 112 ? 4.554 0.133 -14.812 1.00 89.12 112 VAL A C 1
ATOM 901 O O . VAL A 1 112 ? 5.526 0.666 -15.343 1.00 89.12 112 VAL A O 1
ATOM 904 N N . HIS A 1 113 ? 3.308 0.524 -15.067 1.00 87.19 113 HIS A N 1
ATOM 905 C CA . HIS A 1 113 ? 3.015 1.684 -15.905 1.00 87.19 113 HIS A CA 1
ATOM 906 C C . HIS A 1 113 ? 3.606 2.966 -15.294 1.00 87.19 113 HIS A C 1
ATOM 908 O O . HIS A 1 113 ? 3.629 3.107 -14.071 1.00 87.19 113 HIS A O 1
ATOM 914 N N . ARG A 1 114 ? 4.009 3.938 -16.126 1.00 85.38 114 ARG A N 1
ATOM 915 C CA . ARG A 1 114 ? 4.599 5.218 -15.676 1.00 85.38 114 ARG A CA 1
ATOM 916 C C . ARG A 1 114 ? 3.778 6.008 -14.651 1.00 85.38 114 ARG A C 1
ATOM 918 O O . ARG A 1 114 ? 4.310 6.870 -13.967 1.00 85.38 114 ARG A O 1
ATOM 925 N N . SER A 1 115 ? 2.472 5.765 -14.557 1.00 83.19 115 SER A N 1
ATOM 926 C CA . SER A 1 115 ? 1.609 6.432 -13.571 1.00 83.19 115 SER A CA 1
ATOM 927 C C . SER A 1 115 ? 1.681 5.814 -12.173 1.00 83.19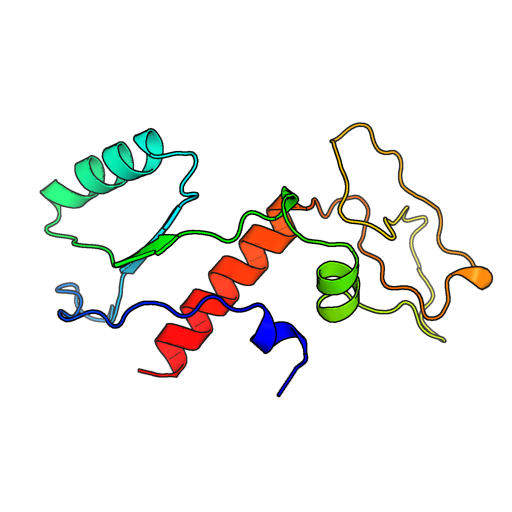 115 SER A C 1
ATOM 929 O O . SER A 1 115 ? 1.118 6.372 -11.233 1.00 83.19 115 SER A O 1
ATOM 931 N N . VAL A 1 116 ? 2.311 4.648 -12.025 1.00 87.19 116 VAL A N 1
ATOM 932 C CA . VAL A 1 116 ? 2.424 3.945 -10.748 1.00 87.19 116 VAL A CA 1
ATOM 933 C C . VAL A 1 116 ? 3.692 4.413 -10.045 1.00 87.19 116 VAL A C 1
ATOM 935 O O . VAL A 1 116 ? 4.803 4.079 -10.447 1.00 87.19 116 VAL A O 1
ATOM 938 N N . SER A 1 117 ? 3.520 5.188 -8.977 1.00 88.44 117 SER A N 1
ATOM 939 C CA . SER A 1 117 ? 4.624 5.594 -8.108 1.00 88.44 117 SER A CA 1
ATOM 940 C C . SER A 1 117 ? 4.951 4.514 -7.076 1.00 88.44 117 SER A C 1
ATOM 942 O O . SER A 1 117 ? 4.107 3.679 -6.738 1.00 88.44 117 SER A O 1
ATOM 944 N N . ALA A 1 118 ? 6.153 4.574 -6.499 1.00 90.00 118 ALA A N 1
ATOM 945 C CA . ALA A 1 118 ? 6.515 3.718 -5.373 1.00 90.00 118 ALA A CA 1
ATOM 946 C C . ALA A 1 118 ? 5.523 3.883 -4.205 1.00 90.00 118 ALA A C 1
ATOM 948 O O . ALA A 1 118 ? 5.051 2.900 -3.639 1.00 90.00 118 ALA A O 1
ATOM 949 N N . GLY A 1 119 ? 5.109 5.123 -3.914 1.00 91.31 119 GLY A N 1
ATOM 950 C CA . GLY A 1 119 ? 4.077 5.415 -2.915 1.00 91.31 119 GLY A CA 1
ATOM 951 C C . GLY A 1 119 ? 2.735 4.721 -3.185 1.00 91.31 119 GLY A C 1
ATOM 952 O O . GLY A 1 119 ? 2.113 4.232 -2.243 1.00 91.31 119 GLY A O 1
ATOM 953 N N . ALA A 1 120 ? 2.311 4.607 -4.449 1.00 91.25 120 ALA A N 1
ATOM 954 C CA . ALA A 1 120 ? 1.090 3.884 -4.809 1.00 91.25 120 ALA A CA 1
ATOM 955 C C . ALA A 1 120 ? 1.204 2.376 -4.522 1.00 91.25 120 ALA A C 1
ATOM 957 O O . ALA A 1 120 ? 0.250 1.781 -4.025 1.00 91.25 120 ALA A O 1
ATOM 958 N N . LEU A 1 121 ? 2.377 1.774 -4.758 1.00 92.25 121 LEU A N 1
ATOM 959 C CA . LEU A 1 121 ? 2.643 0.373 -4.405 1.00 92.25 121 LEU A CA 1
ATOM 960 C C . LEU A 1 121 ? 2.570 0.151 -2.889 1.00 92.25 121 LEU A C 1
ATOM 962 O O . LEU A 1 121 ? 1.895 -0.772 -2.435 1.00 92.25 121 LEU A O 1
ATOM 966 N N . GLY A 1 122 ? 3.200 1.028 -2.101 1.00 94.12 122 GLY A N 1
ATOM 967 C CA . GLY A 1 122 ? 3.103 0.985 -0.636 1.00 94.12 122 GLY A CA 1
ATOM 968 C C . GLY A 1 122 ? 1.662 1.144 -0.140 1.00 94.12 122 GLY A C 1
ATOM 969 O O . GLY A 1 122 ? 1.216 0.412 0.747 1.00 94.12 122 GLY A O 1
ATOM 970 N N . GLY A 1 123 ? 0.896 2.040 -0.770 1.00 94.38 123 GLY A N 1
ATOM 971 C CA . GLY A 1 123 ? -0.536 2.200 -0.526 1.00 94.38 123 GLY A CA 1
ATOM 972 C C . GLY A 1 123 ? -1.319 0.917 -0.804 1.00 94.38 123 GLY A C 1
ATOM 973 O O . GLY A 1 123 ? -2.064 0.465 0.065 1.00 94.38 123 GLY A O 1
ATOM 974 N N . ALA A 1 124 ? -1.120 0.291 -1.965 1.00 94.06 124 ALA A N 1
ATOM 975 C CA . ALA A 1 124 ? -1.785 -0.962 -2.325 1.00 94.06 124 ALA A CA 1
ATOM 976 C C . ALA A 1 124 ? -1.466 -2.090 -1.328 1.00 94.06 124 ALA A C 1
ATOM 978 O O . ALA A 1 124 ? -2.386 -2.720 -0.809 1.00 94.06 124 ALA A O 1
ATOM 979 N N . LEU A 1 125 ? -0.189 -2.289 -0.981 1.00 95.31 125 LEU A N 1
ATOM 980 C CA . LEU A 1 125 ? 0.220 -3.291 0.012 1.00 95.31 125 LEU A CA 1
ATOM 981 C C . LEU A 1 125 ? -0.381 -3.018 1.398 1.00 95.31 125 LEU A C 1
ATOM 983 O O . LEU A 1 125 ? -0.757 -3.956 2.101 1.00 95.31 125 LEU A O 1
ATOM 987 N N . SER A 1 126 ? -0.510 -1.747 1.788 1.00 96.25 126 SER A N 1
ATOM 988 C CA . SER A 1 126 ? -1.134 -1.363 3.062 1.00 96.25 126 SER A CA 1
ATOM 989 C C . SER A 1 126 ? -2.611 -1.756 3.119 1.00 96.25 126 SER A C 1
ATOM 991 O O . SER A 1 126 ? -3.059 -2.322 4.113 1.00 96.25 126 SER A O 1
ATOM 993 N N . HIS A 1 127 ? -3.357 -1.507 2.038 1.00 95.00 127 HIS A N 1
ATOM 994 C CA . HIS A 1 127 ? -4.767 -1.890 1.951 1.00 95.00 127 HIS A CA 1
ATOM 995 C C . HIS A 1 127 ? -4.932 -3.409 1.925 1.00 95.00 127 HIS A C 1
ATOM 997 O O . HIS A 1 127 ? -5.755 -3.937 2.664 1.00 95.00 127 HIS A O 1
ATOM 1003 N N . LEU A 1 128 ? -4.117 -4.115 1.135 1.00 94.88 128 LEU A N 1
ATOM 1004 C CA . LEU A 1 128 ? -4.133 -5.579 1.099 1.00 94.88 128 LEU A CA 1
ATOM 1005 C C . LEU A 1 128 ? -3.812 -6.189 2.469 1.00 94.88 128 LEU A C 1
ATOM 1007 O O . LEU A 1 128 ? -4.450 -7.159 2.859 1.00 94.88 128 LEU A O 1
ATOM 1011 N N . SER A 1 129 ? -2.894 -5.585 3.230 1.00 94.94 129 SER A N 1
ATOM 1012 C CA . SER A 1 129 ? -2.594 -6.018 4.601 1.00 94.94 129 SER A CA 1
ATOM 1013 C C . SER A 1 129 ? -3.809 -5.883 5.528 1.00 94.94 129 SER A C 1
ATOM 1015 O O . SER A 1 129 ? -4.094 -6.801 6.289 1.00 94.94 129 SER A O 1
ATOM 1017 N N . CYS A 1 130 ? -4.553 -4.773 5.441 1.00 92.88 130 CYS A N 1
ATOM 1018 C CA . CYS A 1 130 ? -5.775 -4.573 6.233 1.00 92.88 130 CYS A CA 1
ATOM 1019 C C . CYS A 1 130 ? -6.901 -5.522 5.811 1.00 92.88 130 CYS A C 1
ATOM 1021 O O . CYS A 1 130 ? -7.620 -6.033 6.660 1.00 92.88 130 CYS A O 1
ATOM 1023 N N . LEU A 1 131 ? -7.042 -5.787 4.508 1.00 92.88 131 LEU A N 1
ATOM 1024 C CA . LEU A 1 131 ? -8.019 -6.752 4.003 1.00 92.88 131 LEU A CA 1
ATOM 1025 C C . LEU A 1 131 ? -7.690 -8.179 4.447 1.00 92.88 131 LEU A C 1
ATOM 1027 O O . LEU A 1 131 ? -8.602 -8.913 4.810 1.00 92.88 131 LEU A O 1
ATOM 1031 N N . GLN A 1 132 ? -6.409 -8.562 4.444 1.00 92.62 132 GLN A N 1
ATOM 1032 C CA . GLN A 1 132 ? -5.984 -9.866 4.949 1.00 92.62 132 GLN A CA 1
ATOM 1033 C C . GLN A 1 132 ? -6.284 -9.996 6.445 1.00 92.62 132 GLN A C 1
ATOM 1035 O O . GLN A 1 132 ? -6.836 -11.005 6.863 1.00 92.62 132 GLN A O 1
ATOM 1040 N N . ASP A 1 133 ? -5.979 -8.965 7.236 1.00 90.88 133 ASP A N 1
ATOM 1041 C CA . ASP A 1 133 ? -6.301 -8.955 8.664 1.00 90.88 133 ASP A CA 1
ATOM 1042 C C . ASP A 1 133 ? -7.809 -9.080 8.913 1.00 90.88 133 ASP A C 1
ATOM 1044 O O . ASP A 1 133 ? -8.218 -9.894 9.731 1.00 90.88 133 ASP A O 1
ATOM 1048 N N . ALA A 1 134 ? -8.639 -8.341 8.171 1.00 88.38 134 ALA A N 1
ATOM 1049 C CA . ALA A 1 134 ? -10.094 -8.438 8.272 1.00 88.38 134 ALA A CA 1
ATOM 1050 C C . ALA A 1 134 ? -10.639 -9.809 7.829 1.00 88.38 134 ALA A C 1
ATOM 1052 O O . ALA A 1 134 ? -11.634 -10.270 8.376 1.00 88.38 134 ALA A O 1
ATOM 1053 N N . TYR A 1 135 ? -10.003 -10.456 6.848 1.00 89.56 135 TYR A N 1
ATOM 1054 C CA . TYR A 1 135 ? -10.371 -11.799 6.394 1.00 89.56 135 TYR A CA 1
ATOM 1055 C C . TYR A 1 135 ? -9.992 -12.893 7.406 1.00 89.56 135 TYR A C 1
ATOM 1057 O O . TYR A 1 135 ? -10.684 -13.903 7.502 1.00 89.56 135 TYR A O 1
ATOM 1065 N N . ASP A 1 136 ? -8.897 -12.702 8.147 1.00 87.12 136 ASP A N 1
ATOM 1066 C CA . ASP A 1 136 ? -8.371 -13.676 9.112 1.00 87.12 136 ASP A CA 1
ATOM 1067 C C . ASP A 1 136 ? -9.060 -13.621 10.497 1.00 87.12 136 ASP A C 1
ATOM 1069 O O . ASP A 1 136 ? -8.754 -14.453 11.362 1.00 87.12 136 ASP A O 1
ATOM 1073 N N . GLN A 1 137 ? -9.935 -12.636 10.737 1.00 76.69 137 GLN A N 1
ATOM 1074 C CA . GLN A 1 137 ? -10.686 -12.439 11.989 1.00 76.69 137 GLN A CA 1
ATOM 1075 C C . GLN A 1 137 ? -11.983 -13.254 12.044 1.00 76.69 137 GLN A C 1
ATOM 1077 O O . GLN A 1 137 ? -12.289 -13.743 13.160 1.00 76.69 137 GLN A O 1
#

Sequence (137 aa):
MSNIERHFKKIEKQKERSTIPGVDCIYLINLDERPEKLANSLEQLKPFGITPQRFPAIYGWGLTQEAFNEIGMKFLPPMDFAFDGQVFFRPASDQLDKGEPLKTSSYGKTCVHRSVSAGALGGALSHLSCLQDAYDQ

Foldseek 3Di:
DALLVVLFDAADDDPDAWPDPPGGAAEDEDAPVCVVVVVVVCVVCVVVVDDHRYQHFQQLLPDDLVSLQRNADFDAPPDDDPDQFFKDLGADNDLVDPHHGDDPVRGRGGIDTSVDHSRNVSVVSSVVNVVVNVVVD

Radius of gyration: 18.44 Å; chains: 1; bounding box: 38×34×50 Å